Protein AF-A0A1Q3V6V4-F1 (afdb_monomer_lite)

Structure (mmCIF, N/CA/C/O backbone):
data_AF-A0A1Q3V6V4-F1
#
_entry.id   AF-A0A1Q3V6V4-F1
#
loop_
_atom_site.group_PDB
_atom_site.id
_atom_site.type_symbol
_atom_site.label_atom_id
_atom_site.label_alt_id
_atom_site.label_comp_id
_atom_site.label_asym_id
_atom_site.label_entity_id
_atom_site.label_seq_id
_atom_site.pdbx_PDB_ins_code
_atom_site.Cartn_x
_atom_site.Cartn_y
_atom_site.Cartn_z
_atom_site.occupancy
_atom_site.B_iso_or_equiv
_atom_site.auth_seq_id
_atom_site.auth_comp_id
_atom_site.auth_asym_id
_atom_site.auth_atom_id
_atom_site.pdbx_PDB_model_num
ATOM 1 N N . MET A 1 1 ? 11.459 7.585 -5.650 1.00 32.09 1 MET A N 1
ATOM 2 C CA . MET A 1 1 ? 11.448 6.164 -5.244 1.00 32.09 1 MET A CA 1
ATOM 3 C C . MET A 1 1 ? 10.693 5.380 -6.302 1.00 32.09 1 MET A C 1
ATOM 5 O O . MET A 1 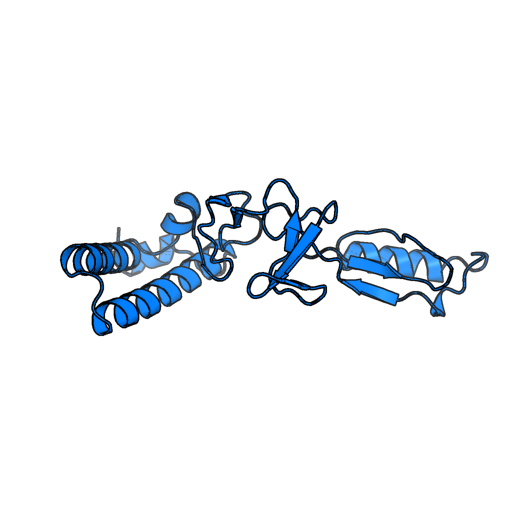1 ? 9.516 5.638 -6.517 1.00 32.09 1 MET A O 1
ATOM 9 N N . THR A 1 2 ? 11.400 4.536 -7.050 1.00 33.19 2 THR A N 1
ATOM 10 C CA . THR A 1 2 ? 10.860 3.720 -8.144 1.00 33.19 2 THR A CA 1
ATOM 11 C C . THR A 1 2 ? 9.908 2.678 -7.572 1.00 33.19 2 THR A C 1
ATOM 13 O O . THR A 1 2 ? 10.253 1.957 -6.640 1.00 33.19 2 THR A O 1
ATOM 16 N N . ASN A 1 3 ? 8.691 2.650 -8.109 1.00 47.69 3 ASN A N 1
ATOM 17 C CA . ASN A 1 3 ? 7.581 1.879 -7.574 1.00 47.69 3 ASN A CA 1
ATOM 18 C C . ASN A 1 3 ? 7.869 0.375 -7.758 1.00 47.69 3 ASN A C 1
ATOM 20 O O . ASN A 1 3 ? 7.669 -0.155 -8.851 1.00 47.69 3 ASN A O 1
ATOM 24 N N . ALA A 1 4 ? 8.399 -0.309 -6.738 1.00 47.75 4 ALA A N 1
ATOM 25 C CA . ALA A 1 4 ? 8.960 -1.666 -6.857 1.00 47.75 4 ALA A CA 1
ATOM 26 C C . ALA A 1 4 ? 7.906 -2.728 -7.224 1.00 47.75 4 ALA A C 1
ATOM 28 O O . ALA A 1 4 ? 8.237 -3.872 -7.528 1.00 47.75 4 ALA A O 1
ATOM 29 N N . ARG A 1 5 ? 6.624 -2.351 -7.186 1.00 62.12 5 ARG A N 1
ATOM 30 C CA . ARG A 1 5 ? 5.488 -3.199 -7.553 1.00 62.12 5 ARG A CA 1
ATOM 31 C C . ARG A 1 5 ? 4.909 -2.869 -8.926 1.00 62.12 5 ARG A C 1
ATOM 33 O O . ARG A 1 5 ? 4.081 -3.631 -9.402 1.00 62.12 5 ARG A O 1
ATOM 40 N N . SER A 1 6 ? 5.308 -1.773 -9.570 1.00 68.06 6 SER A N 1
ATOM 41 C CA . SER A 1 6 ? 4.810 -1.414 -10.904 1.00 68.06 6 SER A CA 1
ATOM 42 C C . SER A 1 6 ? 5.804 -1.862 -11.969 1.00 68.06 6 SER A C 1
ATOM 44 O O . SER A 1 6 ? 6.808 -1.189 -12.207 1.00 68.06 6 SER A O 1
ATOM 46 N N . LEU A 1 7 ? 5.515 -2.997 -12.603 1.00 78.94 7 LEU A N 1
ATOM 47 C CA . LEU A 1 7 ? 6.247 -3.454 -13.777 1.00 78.94 7 LEU A CA 1
ATOM 48 C C . LEU A 1 7 ? 5.643 -2.851 -15.044 1.00 78.94 7 LEU A C 1
ATOM 50 O O . LEU A 1 7 ? 4.445 -2.572 -15.127 1.00 78.94 7 LEU A O 1
ATOM 54 N N . TRP A 1 8 ? 6.506 -2.650 -16.027 1.00 86.00 8 TRP A N 1
ATOM 55 C CA . TRP A 1 8 ? 6.174 -2.111 -17.335 1.00 86.00 8 TRP A CA 1
ATOM 56 C C . TRP A 1 8 ? 6.714 -3.054 -18.393 1.00 86.00 8 TRP A C 1
ATOM 58 O O . TRP A 1 8 ? 7.711 -3.740 -18.161 1.00 86.00 8 TRP A O 1
ATOM 68 N N . ARG A 1 9 ? 6.057 -3.092 -19.544 1.00 88.00 9 ARG A N 1
ATOM 69 C CA . ARG A 1 9 ? 6.428 -3.934 -20.674 1.00 88.00 9 ARG A CA 1
ATOM 70 C C . ARG A 1 9 ? 6.606 -3.077 -21.914 1.00 88.00 9 ARG A C 1
ATOM 72 O O . ARG A 1 9 ? 5.827 -2.153 -22.137 1.00 88.00 9 ARG A O 1
ATOM 79 N N . VAL A 1 10 ? 7.605 -3.419 -22.722 1.00 88.75 10 VAL A N 1
ATOM 80 C CA . VAL A 1 10 ? 7.692 -2.925 -24.101 1.00 88.75 10 VAL A CA 1
ATOM 81 C C . VAL A 1 10 ? 6.662 -3.647 -24.955 1.00 88.75 10 VAL A C 1
ATOM 83 O O . VAL A 1 10 ? 6.655 -4.878 -25.006 1.00 88.75 10 VAL A O 1
ATOM 86 N N . VAL A 1 11 ? 5.845 -2.889 -25.670 1.00 89.31 11 VAL A N 1
ATOM 87 C CA . VAL A 1 11 ? 4.896 -3.418 -26.646 1.00 89.31 11 VAL A CA 1
ATOM 88 C C . VAL A 1 11 ? 5.314 -2.962 -28.037 1.00 89.31 11 VAL A C 1
ATOM 90 O O . VAL A 1 11 ? 5.824 -1.860 -28.224 1.00 89.31 11 VAL A O 1
ATOM 93 N N . HIS A 1 12 ? 5.171 -3.861 -29.002 1.00 89.69 12 HIS A N 1
ATOM 94 C CA . HIS A 1 12 ? 5.426 -3.617 -30.415 1.00 89.69 12 HIS A CA 1
ATOM 95 C C . HIS A 1 12 ? 4.478 -4.524 -31.207 1.00 89.69 12 HIS A C 1
ATOM 97 O O . HIS A 1 12 ? 4.305 -5.671 -30.787 1.00 89.69 12 HIS A O 1
ATOM 103 N N . PRO A 1 13 ? 3.905 -4.081 -32.340 1.00 88.31 13 PRO A N 1
ATOM 104 C CA . PRO A 1 13 ? 2.971 -4.895 -33.128 1.00 88.31 13 PRO A CA 1
ATOM 105 C C . PRO A 1 13 ? 3.505 -6.301 -33.452 1.00 88.31 13 PRO A C 1
ATOM 107 O O . PRO A 1 13 ? 2.792 -7.290 -33.326 1.00 88.31 13 PRO A O 1
ATOM 110 N N . ASP A 1 14 ? 4.800 -6.390 -33.763 1.00 87.00 14 ASP A N 1
ATOM 111 C CA . ASP A 1 14 ? 5.490 -7.650 -34.091 1.00 87.00 14 ASP A CA 1
ATOM 112 C C . ASP A 1 14 ? 6.146 -8.373 -32.893 1.00 87.00 14 ASP A C 1
ATOM 114 O O . ASP A 1 14 ? 7.007 -9.241 -33.079 1.00 87.00 14 ASP A O 1
ATOM 118 N N . ILE A 1 15 ? 5.827 -7.997 -31.648 1.00 80.25 15 ILE A N 1
ATOM 119 C CA . ILE A 1 15 ? 6.360 -8.647 -30.442 1.00 80.25 15 ILE A CA 1
ATOM 120 C C . ILE A 1 15 ? 5.210 -9.127 -29.561 1.00 80.25 15 ILE A C 1
ATOM 122 O O . ILE A 1 15 ? 4.513 -8.339 -28.933 1.00 80.25 15 ILE A O 1
ATOM 126 N N . VAL A 1 16 ? 5.090 -10.450 -29.435 1.00 72.56 16 VAL A N 1
ATOM 127 C CA . VAL A 1 16 ? 4.085 -11.089 -28.570 1.00 72.56 16 VAL A CA 1
ATOM 128 C C . VAL A 1 16 ? 4.420 -10.908 -27.080 1.00 72.56 16 VAL A C 1
ATOM 130 O O . VAL A 1 16 ? 3.531 -10.674 -26.266 1.00 72.56 16 VAL A O 1
ATOM 133 N N . TRP A 1 17 ? 5.706 -10.972 -26.711 1.00 71.19 17 TRP A N 1
ATOM 134 C CA . TRP A 1 17 ? 6.180 -10.792 -25.331 1.00 71.19 17 TRP A CA 1
ATOM 135 C C . TRP A 1 17 ? 7.451 -9.942 -25.301 1.00 71.19 17 TRP A C 1
ATOM 137 O O . TRP A 1 17 ? 8.552 -10.439 -25.542 1.00 71.19 17 TRP A O 1
ATOM 147 N N . GLY A 1 18 ? 7.302 -8.644 -25.038 1.00 79.50 18 GLY A N 1
ATOM 148 C CA . GLY A 1 18 ? 8.439 -7.740 -24.882 1.00 79.50 18 GLY A CA 1
ATOM 149 C C . GLY A 1 18 ? 9.085 -7.824 -23.496 1.00 79.50 18 GLY A C 1
ATOM 150 O O . GLY A 1 18 ? 8.503 -8.394 -22.568 1.00 79.50 18 GLY A O 1
ATOM 151 N N . PRO A 1 19 ? 10.292 -7.257 -23.332 1.00 84.88 19 PRO A N 1
ATOM 152 C CA . PRO A 1 19 ? 10.961 -7.187 -22.038 1.00 84.88 19 PRO A CA 1
ATOM 153 C C . PRO A 1 19 ? 10.096 -6.471 -20.996 1.00 84.88 19 PRO A C 1
ATOM 155 O O . PRO A 1 19 ? 9.423 -5.479 -21.293 1.00 84.88 19 PRO A O 1
ATOM 158 N N . VAL A 1 20 ? 10.146 -6.989 -19.768 1.00 83.88 20 VAL A N 1
ATOM 159 C CA . VAL A 1 20 ? 9.426 -6.472 -18.601 1.00 83.88 20 VAL A CA 1
ATOM 160 C C . VAL A 1 20 ? 10.435 -5.981 -17.567 1.00 83.88 20 VAL A C 1
ATOM 162 O O . VAL A 1 20 ? 11.420 -6.661 -17.281 1.00 83.88 20 VAL A O 1
ATOM 165 N N . GLY A 1 21 ? 10.195 -4.808 -16.987 1.00 82.50 21 GLY A N 1
ATOM 166 C CA . GLY A 1 21 ? 11.085 -4.232 -15.984 1.00 82.50 21 GLY A CA 1
ATOM 167 C C . GLY A 1 21 ? 10.510 -3.000 -15.296 1.00 82.50 21 GLY A C 1
ATOM 168 O O . GLY A 1 21 ? 9.315 -2.714 -15.380 1.00 82.50 21 GLY A O 1
ATOM 169 N N . THR A 1 22 ? 11.373 -2.253 -14.605 1.00 83.56 22 THR A N 1
ATOM 170 C CA . THR A 1 22 ? 11.029 -0.904 -14.138 1.00 83.56 22 THR A CA 1
ATOM 171 C C . THR A 1 22 ? 10.804 0.017 -15.339 1.00 83.56 22 THR A C 1
ATOM 173 O O . THR A 1 22 ? 11.298 -0.246 -16.437 1.00 83.56 22 THR A O 1
ATOM 176 N N . LEU A 1 23 ? 10.090 1.127 -15.137 1.00 84.88 23 LEU A N 1
ATOM 177 C CA . LEU A 1 23 ? 9.850 2.097 -16.211 1.00 84.88 23 LEU A CA 1
ATOM 178 C C . LEU A 1 23 ? 11.160 2.622 -16.819 1.00 84.88 23 LEU A C 1
ATOM 180 O O . LEU A 1 23 ? 11.256 2.785 -18.029 1.00 84.88 23 LEU A O 1
ATOM 184 N N . GLU A 1 24 ? 12.170 2.861 -15.982 1.00 85.44 24 GLU A N 1
ATOM 185 C CA . GLU A 1 24 ? 13.507 3.296 -16.403 1.00 85.44 24 GLU A CA 1
ATOM 186 C C . GLU A 1 24 ? 14.194 2.238 -17.265 1.00 85.44 24 GLU A C 1
ATOM 188 O O . GLU A 1 24 ? 14.675 2.559 -18.346 1.00 85.44 24 GLU A O 1
ATOM 193 N N . HIS A 1 25 ? 14.167 0.971 -16.841 1.00 85.75 25 HIS A N 1
ATOM 194 C CA . HIS A 1 25 ? 14.752 -0.130 -17.604 1.00 85.75 25 HIS A CA 1
ATOM 195 C C . HIS A 1 25 ? 14.068 -0.288 -18.971 1.00 85.75 25 HIS A C 1
ATOM 197 O O . HIS A 1 25 ? 14.734 -0.426 -19.992 1.00 85.75 25 HIS A O 1
ATOM 203 N N . VAL A 1 26 ? 12.739 -0.209 -19.011 1.00 89.44 26 VAL A N 1
ATOM 204 C CA . VAL A 1 26 ? 11.964 -0.321 -20.253 1.00 89.44 26 VAL A CA 1
ATOM 205 C C . VAL A 1 26 ? 12.227 0.857 -21.199 1.00 89.44 26 VAL A C 1
ATOM 207 O O . VAL A 1 26 ? 12.404 0.650 -22.398 1.00 89.44 26 VAL A O 1
ATOM 210 N N . ARG A 1 27 ? 12.317 2.085 -20.673 1.00 90.50 27 ARG A N 1
ATOM 211 C CA . ARG A 1 27 ? 12.680 3.277 -21.460 1.00 90.50 27 ARG A CA 1
ATOM 212 C C . ARG A 1 27 ? 14.090 3.185 -22.024 1.00 90.50 27 ARG A C 1
ATOM 214 O O . ARG A 1 27 ? 14.291 3.479 -23.198 1.00 90.50 27 ARG A O 1
ATOM 221 N N . GLU A 1 28 ? 15.040 2.755 -21.202 1.00 90.44 28 GLU A N 1
ATOM 222 C CA . GLU A 1 28 ? 16.426 2.580 -21.624 1.00 90.44 28 GLU A CA 1
ATOM 223 C C . GLU A 1 28 ? 16.544 1.506 -22.708 1.00 90.44 28 GLU A C 1
ATOM 225 O O . GLU A 1 28 ? 17.240 1.695 -23.703 1.00 90.44 28 GLU A O 1
ATOM 230 N N . TRP A 1 29 ? 15.789 0.414 -22.579 1.00 90.94 29 TRP A N 1
ATOM 231 C CA . TRP A 1 29 ? 15.729 -0.615 -23.610 1.00 90.94 29 TRP A CA 1
ATOM 232 C C . TRP A 1 29 ? 15.231 -0.058 -24.952 1.00 90.94 29 TRP A C 1
ATOM 234 O O . TRP A 1 29 ? 15.844 -0.329 -25.984 1.00 90.94 29 TRP A O 1
ATOM 244 N N . ILE A 1 30 ? 14.158 0.747 -24.955 1.00 89.50 30 ILE A N 1
ATOM 245 C CA . ILE A 1 30 ? 13.634 1.379 -26.182 1.00 89.50 30 ILE A CA 1
ATOM 246 C C . ILE A 1 30 ? 14.668 2.339 -26.781 1.00 89.50 30 ILE A C 1
ATOM 248 O O . ILE A 1 30 ? 14.916 2.274 -27.985 1.00 89.50 30 ILE A O 1
ATOM 252 N N . ARG A 1 31 ? 15.317 3.174 -25.956 1.00 91.25 31 ARG A N 1
ATOM 253 C CA . ARG A 1 31 ? 16.374 4.102 -26.398 1.00 91.25 31 ARG A CA 1
ATOM 254 C C . ARG A 1 31 ? 17.500 3.358 -27.120 1.00 91.25 31 ARG A C 1
ATOM 256 O O . ARG A 1 31 ? 17.842 3.701 -28.247 1.00 91.25 31 ARG A O 1
ATOM 263 N N . LEU A 1 32 ? 18.019 2.291 -26.508 1.00 89.56 32 LEU A N 1
ATOM 264 C CA . LEU A 1 32 ? 19.079 1.465 -27.094 1.00 89.56 32 LEU A CA 1
ATOM 265 C C . LEU A 1 32 ? 18.657 0.816 -28.421 1.00 89.56 32 LEU A C 1
ATOM 267 O O . LEU A 1 32 ? 19.498 0.603 -29.292 1.00 89.56 32 LEU A O 1
ATOM 271 N N . ARG A 1 33 ? 17.368 0.501 -28.602 1.00 86.69 33 ARG A N 1
ATOM 272 C CA . ARG A 1 33 ? 16.850 -0.025 -29.876 1.00 86.69 33 ARG A CA 1
ATOM 273 C C . ARG A 1 33 ? 16.672 1.041 -30.945 1.00 86.69 33 ARG A C 1
ATOM 275 O O . ARG A 1 33 ? 16.919 0.741 -32.105 1.00 86.69 33 ARG A O 1
ATOM 282 N N . GLN A 1 34 ? 16.302 2.261 -30.574 1.00 86.00 34 GLN A N 1
ATOM 283 C CA . GLN A 1 34 ? 16.220 3.387 -31.509 1.00 86.00 34 GLN A CA 1
ATOM 284 C C . GLN A 1 34 ? 17.592 3.770 -32.085 1.00 86.00 34 GLN A C 1
ATOM 286 O O . GLN A 1 34 ? 17.676 4.240 -33.216 1.00 86.00 34 GLN A O 1
ATOM 291 N N . GLU A 1 35 ? 18.675 3.527 -31.344 1.00 87.75 35 GLU A N 1
ATOM 292 C CA . GLU A 1 35 ? 20.051 3.788 -31.793 1.00 87.75 35 GLU A CA 1
ATOM 293 C C . GLU A 1 35 ? 20.594 2.718 -32.759 1.00 87.75 35 GLU A C 1
ATOM 295 O O . GLU A 1 35 ? 21.574 2.955 -33.469 1.00 87.75 35 GLU A O 1
ATOM 300 N N . GLN A 1 36 ? 19.947 1.551 -32.837 1.00 86.56 36 GLN A N 1
ATOM 301 C CA . GLN A 1 36 ? 20.322 0.469 -33.746 1.00 86.56 36 GLN A CA 1
ATOM 302 C C . GLN A 1 36 ? 19.664 0.659 -35.117 1.00 86.56 36 GLN A C 1
ATOM 304 O O . GLN A 1 36 ? 18.566 0.167 -35.365 1.00 86.56 36 GLN A O 1
ATOM 309 N N . LYS A 1 37 ? 20.369 1.339 -36.028 1.00 76.50 37 LYS A N 1
ATOM 310 C CA . LYS A 1 37 ? 19.883 1.635 -37.391 1.00 76.50 37 LYS A CA 1
ATOM 311 C C . LYS A 1 37 ? 19.522 0.396 -38.223 1.00 76.50 37 LYS A C 1
ATOM 313 O O . LYS A 1 37 ? 18.647 0.491 -39.074 1.00 76.50 37 LYS A O 1
ATOM 318 N N . ASP A 1 38 ? 20.145 -0.748 -37.941 1.00 82.81 38 ASP A N 1
ATOM 319 C CA . ASP A 1 38 ? 19.938 -2.004 -38.680 1.00 82.81 38 ASP A CA 1
ATOM 320 C C . ASP A 1 38 ? 18.967 -2.968 -37.976 1.00 82.81 38 ASP A C 1
ATOM 322 O O . ASP A 1 38 ? 18.900 -4.156 -38.300 1.00 82.81 38 ASP A O 1
ATOM 326 N N . HIS A 1 39 ? 18.233 -2.503 -36.960 1.00 78.44 39 HIS A N 1
ATOM 327 C CA . HIS A 1 39 ? 17.304 -3.368 -36.248 1.00 78.44 39 HIS A CA 1
ATOM 328 C C . HIS A 1 39 ? 16.091 -3.706 -37.139 1.00 78.44 39 HIS A C 1
ATOM 330 O O . HIS A 1 39 ? 15.459 -2.804 -37.684 1.00 78.44 39 HIS A O 1
ATOM 336 N N . PRO A 1 40 ? 15.682 -4.984 -37.247 1.00 81.25 40 PRO A N 1
ATOM 337 C CA . PRO A 1 40 ? 14.638 -5.424 -38.182 1.00 81.25 40 PRO A CA 1
ATOM 338 C C . PRO A 1 40 ? 13.218 -4.955 -37.828 1.00 81.25 40 PRO A C 1
ATOM 340 O O . PRO A 1 40 ? 12.269 -5.299 -38.524 1.00 81.25 40 PRO A O 1
ATOM 343 N N . ARG A 1 41 ? 13.049 -4.224 -36.723 1.00 83.06 41 ARG A N 1
ATOM 344 C CA . ARG A 1 41 ? 11.751 -3.735 -36.242 1.00 83.06 41 ARG A CA 1
ATOM 345 C C . ARG A 1 41 ? 11.777 -2.223 -36.158 1.00 83.06 41 ARG A C 1
ATOM 347 O O . ARG A 1 41 ? 12.755 -1.679 -35.641 1.00 83.06 41 ARG A O 1
ATOM 354 N N . ASP A 1 42 ? 10.694 -1.597 -36.600 1.00 84.69 42 ASP A N 1
ATOM 355 C CA . ASP A 1 42 ? 10.529 -0.149 -36.591 1.00 84.69 42 ASP A CA 1
ATOM 356 C C . ASP A 1 42 ? 10.494 0.387 -35.155 1.00 84.69 42 ASP A C 1
ATOM 358 O O . ASP A 1 42 ? 9.564 0.159 -34.380 1.00 84.69 42 ASP A O 1
ATOM 362 N N . ALA A 1 43 ? 11.534 1.134 -34.794 1.00 81.19 43 ALA A N 1
ATOM 363 C CA . ALA A 1 43 ? 11.687 1.647 -33.447 1.00 81.19 43 ALA A CA 1
ATOM 364 C C . ALA A 1 43 ? 10.677 2.753 -33.075 1.00 81.19 43 ALA A C 1
ATOM 366 O O . ALA A 1 43 ? 10.559 3.090 -31.893 1.00 81.19 43 ALA A O 1
ATOM 367 N N . SER A 1 44 ? 9.946 3.306 -34.050 1.00 84.00 44 SER A N 1
ATOM 368 C CA . SER A 1 44 ? 8.863 4.268 -33.813 1.00 84.00 44 SER A CA 1
ATOM 369 C C . SER A 1 44 ? 7.575 3.613 -33.300 1.00 84.00 44 SER A C 1
ATOM 371 O O . SER A 1 44 ? 6.746 4.290 -32.695 1.00 84.00 44 SER A O 1
ATOM 373 N N . LEU A 1 45 ? 7.431 2.295 -33.478 1.00 89.31 45 LEU A N 1
ATOM 374 C CA . LEU A 1 45 ? 6.244 1.535 -33.079 1.00 89.31 45 LEU A CA 1
ATOM 375 C C . LEU A 1 45 ? 6.330 0.967 -31.656 1.00 89.31 45 LEU A C 1
ATOM 377 O O . LEU A 1 45 ? 5.385 0.327 -31.193 1.00 89.31 45 LEU A O 1
ATOM 381 N N . TYR A 1 46 ? 7.445 1.178 -30.949 1.00 89.88 46 TYR A N 1
ATOM 382 C CA . TYR A 1 46 ? 7.554 0.775 -29.550 1.00 89.88 46 TYR A CA 1
ATOM 383 C C . TYR A 1 46 ? 6.685 1.659 -28.653 1.00 89.88 46 TYR A C 1
ATOM 385 O O . TYR A 1 46 ? 6.833 2.880 -28.619 1.00 89.88 46 TYR A O 1
ATOM 393 N N . SER A 1 47 ? 5.843 1.024 -27.845 1.00 89.88 47 SER A N 1
ATOM 394 C CA . SER A 1 47 ? 5.093 1.663 -26.767 1.00 89.88 47 SER A CA 1
ATOM 395 C C . SER A 1 47 ? 5.402 0.999 -25.423 1.00 89.88 47 SER A C 1
ATOM 397 O O . SER A 1 47 ? 6.069 -0.038 -25.342 1.00 89.88 47 SER A O 1
ATOM 399 N N . ILE A 1 48 ? 4.970 1.641 -24.338 1.00 90.62 48 ILE A N 1
ATOM 400 C CA . ILE A 1 48 ? 5.151 1.142 -22.976 1.00 90.62 48 ILE A CA 1
ATOM 401 C C . ILE A 1 48 ? 3.775 0.944 -22.361 1.00 90.62 48 ILE A C 1
ATOM 403 O O . ILE A 1 48 ? 3.003 1.896 -22.251 1.00 90.62 48 ILE A O 1
ATOM 407 N N . GLU A 1 49 ? 3.511 -0.267 -21.889 1.00 86.75 49 GLU A N 1
ATOM 408 C CA . GLU A 1 49 ? 2.279 -0.597 -21.180 1.00 86.75 49 GLU A CA 1
ATOM 409 C C . GLU A 1 49 ? 2.570 -1.028 -19.747 1.00 86.75 49 GLU A C 1
ATOM 411 O O . GLU A 1 49 ? 3.632 -1.574 -19.426 1.00 86.75 49 GLU A O 1
ATOM 416 N N . LYS A 1 50 ? 1.616 -0.758 -18.854 1.00 81.38 50 LYS A N 1
ATOM 417 C CA . LYS A 1 50 ? 1.711 -1.178 -17.459 1.00 81.38 50 LYS A CA 1
ATOM 418 C C . LYS A 1 50 ? 1.336 -2.651 -17.353 1.00 81.38 50 LYS A C 1
ATOM 420 O O . LYS A 1 50 ? 0.288 -3.058 -17.840 1.00 81.38 50 LYS A O 1
ATOM 425 N N . VAL A 1 51 ? 2.167 -3.436 -16.675 1.00 80.44 51 VAL A N 1
ATOM 426 C CA . VAL A 1 51 ? 1.901 -4.858 -16.455 1.00 80.44 51 VAL A CA 1
ATOM 427 C C . VAL A 1 51 ? 1.100 -5.028 -15.163 1.00 80.44 51 VAL A C 1
ATOM 429 O O . VAL A 1 51 ? 1.509 -4.497 -14.124 1.00 80.44 51 VAL A O 1
ATOM 432 N N . PRO A 1 52 ? -0.016 -5.774 -15.188 1.00 75.94 52 PRO A N 1
ATOM 433 C CA . PRO A 1 52 ? -0.676 -6.235 -13.977 1.00 75.94 52 PRO A CA 1
ATOM 434 C C . PRO A 1 52 ? 0.283 -7.059 -13.117 1.00 75.94 52 PRO A C 1
ATOM 436 O O . PRO A 1 52 ? 0.804 -8.084 -13.549 1.00 75.94 52 PRO A O 1
ATOM 439 N N . THR A 1 53 ? 0.513 -6.631 -11.880 1.00 79.50 53 THR A N 1
ATOM 440 C CA . THR A 1 53 ? 1.378 -7.343 -10.934 1.00 79.50 53 THR A CA 1
ATOM 441 C C . THR A 1 53 ? 0.629 -7.683 -9.660 1.00 79.50 53 THR A C 1
ATOM 443 O O . THR A 1 53 ? -0.245 -6.952 -9.193 1.00 79.50 53 THR A O 1
ATOM 446 N N . CYS A 1 54 ? 1.001 -8.795 -9.037 1.00 80.38 54 CYS A N 1
ATOM 447 C CA . CYS A 1 54 ? 0.500 -9.152 -7.725 1.00 80.38 54 CYS A CA 1
ATOM 448 C C . CYS A 1 54 ? 0.850 -8.055 -6.707 1.00 80.38 54 CYS A C 1
ATOM 450 O O . CYS A 1 54 ? 2.021 -7.833 -6.401 1.00 80.38 54 CYS A O 1
ATOM 452 N N . GLY A 1 55 ? -0.162 -7.447 -6.084 1.00 76.12 55 GLY A N 1
ATOM 453 C CA . GLY A 1 55 ? 0.035 -6.403 -5.069 1.00 76.12 55 GLY A CA 1
ATOM 454 C C . GLY A 1 55 ? 0.820 -6.847 -3.821 1.00 76.12 55 GLY A C 1
ATOM 455 O O . GLY A 1 55 ? 1.288 -5.999 -3.061 1.00 76.12 55 GLY A O 1
ATOM 456 N N . CYS A 1 56 ? 0.989 -8.159 -3.611 1.00 79.75 56 CYS A N 1
ATOM 457 C CA . CYS A 1 56 ? 1.729 -8.744 -2.490 1.00 79.75 56 CYS A CA 1
ATOM 458 C C . CYS A 1 56 ? 3.219 -8.940 -2.777 1.00 79.75 56 CYS A C 1
ATOM 460 O O . CYS A 1 56 ? 4.051 -8.495 -1.988 1.00 79.75 56 CYS A O 1
ATOM 462 N N . CYS A 1 57 ? 3.565 -9.603 -3.884 1.00 80.69 57 CYS A N 1
ATOM 463 C CA . CYS A 1 57 ? 4.952 -9.963 -4.197 1.00 80.69 57 CYS A CA 1
ATOM 464 C C . CYS A 1 57 ? 5.513 -9.317 -5.468 1.00 80.69 57 CYS A C 1
ATOM 466 O O . CYS A 1 57 ? 6.681 -9.532 -5.769 1.00 80.69 57 CYS A O 1
ATOM 468 N N . GLY A 1 58 ? 4.710 -8.558 -6.214 1.00 77.62 58 GLY A N 1
ATOM 469 C CA . GLY A 1 58 ? 5.140 -7.871 -7.433 1.00 77.62 58 GLY A CA 1
ATOM 470 C C . GLY A 1 58 ? 5.341 -8.773 -8.654 1.00 77.62 58 GLY A C 1
ATOM 471 O O . GLY A 1 58 ? 5.782 -8.278 -9.682 1.00 77.62 58 GLY A O 1
ATOM 472 N N . THR A 1 59 ? 5.027 -10.073 -8.575 1.00 80.00 59 THR A N 1
ATOM 473 C CA . THR A 1 59 ? 5.107 -10.963 -9.747 1.00 80.00 59 THR A CA 1
ATOM 474 C C . THR A 1 59 ? 4.049 -10.599 -10.784 1.00 80.00 59 THR A C 1
ATOM 476 O O . THR A 1 59 ? 2.939 -10.232 -10.411 1.00 80.00 59 THR A O 1
ATOM 479 N N . ASP A 1 60 ? 4.387 -10.731 -12.059 1.00 75.44 60 ASP A N 1
ATOM 480 C CA . ASP A 1 60 ? 3.503 -10.595 -13.221 1.00 75.44 60 ASP A CA 1
ATOM 481 C C . ASP A 1 60 ? 2.996 -11.948 -13.757 1.00 75.44 60 ASP A C 1
ATOM 483 O O . ASP A 1 60 ? 2.262 -11.990 -14.741 1.00 75.44 60 ASP A O 1
ATOM 487 N N . ARG A 1 61 ? 3.374 -13.059 -13.111 1.00 73.06 61 ARG A N 1
ATOM 488 C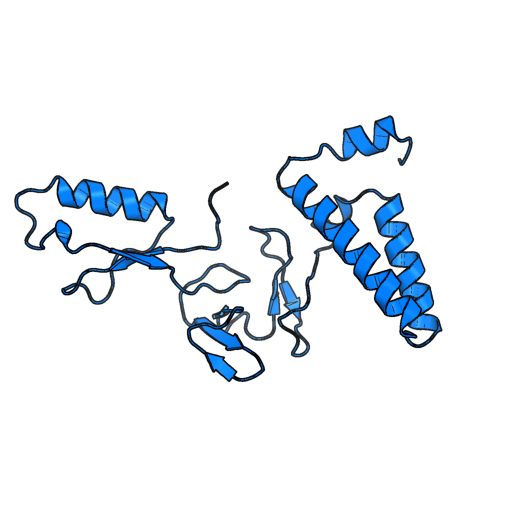 CA . ARG A 1 61 ? 2.959 -14.417 -13.486 1.00 73.06 61 ARG A CA 1
ATOM 489 C C . ARG A 1 61 ? 1.725 -14.868 -12.721 1.00 73.06 61 ARG A C 1
ATOM 491 O O . ARG A 1 61 ? 1.614 -14.611 -11.518 1.00 73.06 61 ARG A O 1
ATOM 498 N N . ASP A 1 62 ? 0.839 -15.559 -13.436 1.00 71.38 62 ASP A N 1
ATOM 499 C CA . ASP A 1 62 ? -0.380 -16.180 -12.903 1.00 71.38 62 ASP A CA 1
ATOM 500 C C . ASP A 1 62 ? -1.233 -15.182 -12.110 1.00 71.38 62 ASP A C 1
ATOM 502 O O . ASP A 1 62 ? -1.794 -15.484 -11.055 1.00 71.38 62 ASP A O 1
ATOM 506 N N . VAL A 1 63 ? -1.246 -13.934 -12.588 1.00 70.62 63 VAL A N 1
ATOM 507 C CA . VAL A 1 63 ? -1.920 -12.814 -11.945 1.00 70.62 63 VAL A CA 1
ATOM 508 C C . VAL A 1 63 ? -3.340 -12.704 -12.481 1.00 70.62 63 VAL A C 1
ATOM 510 O O . VAL A 1 63 ? -3.543 -12.420 -13.658 1.00 70.62 63 VAL A O 1
ATOM 513 N N . ALA A 1 64 ? -4.322 -12.845 -11.596 1.00 65.12 64 ALA A N 1
ATOM 514 C CA . ALA A 1 64 ? -5.715 -12.526 -11.878 1.00 65.12 64 ALA A CA 1
ATOM 515 C C . ALA A 1 64 ? -6.072 -11.171 -11.250 1.00 65.12 64 ALA A C 1
ATOM 517 O O . ALA A 1 64 ? -5.644 -10.849 -10.136 1.00 65.12 64 ALA A O 1
ATOM 518 N N . GLY A 1 65 ? -6.825 -10.346 -11.977 1.00 62.22 65 GLY A N 1
ATOM 519 C CA . GLY A 1 65 ? -7.437 -9.140 -11.424 1.00 62.22 65 GLY A CA 1
ATOM 520 C C . GLY A 1 65 ? -8.719 -9.495 -10.691 1.00 62.22 65 GLY A C 1
ATOM 521 O O . GLY A 1 65 ? -9.512 -10.219 -11.259 1.00 62.22 65 GLY A O 1
ATOM 522 N N . TYR A 1 66 ? -8.926 -9.024 -9.461 1.00 51.44 66 TYR A N 1
ATOM 523 C CA . TYR A 1 66 ? -10.173 -9.217 -8.715 1.00 51.44 66 TYR A CA 1
ATOM 524 C C . TYR A 1 66 ? -10.819 -7.870 -8.374 1.00 51.44 66 TYR A C 1
ATOM 526 O O . TYR A 1 66 ? -10.215 -7.031 -7.701 1.00 51.44 66 TYR A O 1
ATOM 534 N N . TYR A 1 67 ? -12.063 -7.670 -8.809 1.00 51.72 67 TYR A N 1
ATOM 535 C CA . TYR A 1 67 ? -12.871 -6.492 -8.501 1.00 51.72 67 TYR A CA 1
ATOM 536 C C . TYR A 1 67 ? -14.308 -6.912 -8.183 1.00 51.72 67 TYR A C 1
ATOM 538 O O . TYR A 1 67 ? -14.946 -7.593 -8.975 1.00 51.72 67 TYR A O 1
ATOM 546 N N . GLN A 1 68 ? -14.811 -6.562 -6.992 1.00 54.47 68 GLN A N 1
ATOM 547 C CA . GLN A 1 68 ? -16.191 -6.860 -6.560 1.00 54.47 68 GLN A CA 1
ATOM 548 C C . GLN A 1 68 ? -16.636 -8.329 -6.775 1.00 54.47 68 GLN A C 1
ATOM 550 O O . GLN A 1 68 ? -17.774 -8.599 -7.151 1.00 54.47 68 GLN A O 1
ATOM 555 N N . GLY A 1 69 ? -15.736 -9.295 -6.550 1.00 51.97 69 GLY A N 1
ATOM 556 C CA . GLY A 1 69 ? -16.022 -10.725 -6.738 1.00 51.97 69 GLY A CA 1
ATOM 557 C C . GLY A 1 69 ? -15.964 -11.218 -8.192 1.00 51.97 69 GLY A C 1
ATOM 558 O O . GLY A 1 69 ? -16.338 -12.357 -8.455 1.00 51.97 69 GLY A O 1
ATOM 559 N N . ARG A 1 70 ? -15.494 -10.390 -9.131 1.00 49.44 70 ARG A N 1
ATOM 560 C CA . ARG A 1 70 ? -15.291 -10.731 -10.547 1.00 49.44 70 ARG A CA 1
ATOM 561 C C . ARG A 1 70 ? -13.822 -10.636 -10.932 1.00 49.44 70 ARG A C 1
ATOM 563 O O . ARG A 1 70 ? -13.066 -9.895 -10.302 1.00 49.44 70 ARG A O 1
ATOM 570 N N . ILE A 1 71 ? -13.442 -11.385 -11.969 1.00 57.03 71 ILE A N 1
ATOM 571 C CA . ILE A 1 71 ? -12.104 -11.314 -12.552 1.00 57.03 71 ILE A CA 1
ATOM 572 C C . ILE A 1 71 ? -12.120 -10.304 -13.701 1.00 57.03 71 ILE A C 1
ATOM 574 O O . ILE A 1 71 ? -12.753 -10.569 -14.719 1.00 57.03 71 ILE A O 1
ATOM 578 N N . GLU A 1 72 ? -11.455 -9.157 -13.537 1.00 52.53 72 GLU A N 1
ATOM 579 C CA . GLU A 1 72 ? -11.478 -8.056 -14.516 1.00 52.53 72 GLU A CA 1
ATOM 580 C C . GLU A 1 72 ? -10.058 -7.549 -14.844 1.00 52.53 72 GLU A C 1
ATOM 582 O O . GLU A 1 72 ? -9.221 -7.448 -13.938 1.00 52.53 72 GLU A O 1
ATOM 587 N N . PRO A 1 73 ? -9.754 -7.219 -16.117 1.00 49.12 73 PRO A N 1
ATOM 588 C CA . PRO A 1 73 ? -8.468 -6.642 -16.516 1.00 49.12 73 PRO A CA 1
ATOM 589 C C . PRO A 1 73 ? -8.179 -5.287 -15.859 1.00 49.12 73 PRO A C 1
ATOM 591 O O . PRO A 1 73 ? -7.028 -5.019 -15.524 1.00 49.12 73 PRO A O 1
ATOM 594 N N . GLU A 1 74 ? -9.203 -4.457 -15.620 1.00 51.09 74 GLU A N 1
ATOM 595 C CA . GLU A 1 74 ? -9.070 -3.165 -14.928 1.00 51.09 74 GLU A CA 1
ATOM 596 C C . GLU A 1 74 ? -9.123 -3.277 -13.396 1.00 51.09 74 GLU A C 1
ATOM 598 O O . GLU A 1 74 ? -9.202 -2.263 -12.692 1.00 51.09 74 GLU A O 1
ATOM 603 N N . ALA A 1 75 ? -9.103 -4.495 -12.849 1.00 59.38 75 ALA A N 1
ATOM 604 C CA . ALA A 1 75 ? -9.247 -4.688 -11.419 1.00 59.38 75 ALA A CA 1
ATOM 605 C C . ALA A 1 75 ? -8.165 -3.938 -10.633 1.00 59.38 75 ALA A C 1
ATOM 607 O O . ALA A 1 75 ? -6.964 -4.129 -10.816 1.00 59.38 75 ALA A O 1
ATOM 608 N N . LEU A 1 76 ? -8.599 -3.154 -9.643 1.00 58.97 76 LEU A N 1
ATOM 609 C CA . LEU A 1 76 ? -7.698 -2.436 -8.733 1.00 58.97 76 LEU A CA 1
ATOM 610 C C . LEU A 1 76 ? -6.730 -3.370 -7.986 1.00 58.97 76 LEU A C 1
ATOM 612 O O . LEU A 1 76 ? -5.701 -2.927 -7.465 1.00 58.97 76 LEU A O 1
ATOM 616 N N . HIS A 1 77 ? -7.074 -4.656 -7.873 1.00 67.88 77 HIS A N 1
ATOM 617 C CA . HIS A 1 77 ? -6.366 -5.620 -7.048 1.00 67.88 77 HIS A CA 1
ATOM 618 C C . HIS A 1 77 ? -6.001 -6.869 -7.837 1.00 67.88 77 HIS A C 1
ATOM 620 O O . HIS A 1 77 ? -6.754 -7.831 -7.938 1.00 67.88 77 HIS A O 1
ATOM 626 N N . HIS A 1 78 ? -4.774 -6.873 -8.329 1.00 73.44 78 HIS A N 1
ATOM 627 C CA . HIS A 1 78 ? -4.165 -8.032 -8.953 1.00 73.44 78 HIS A CA 1
ATOM 628 C C . HIS A 1 78 ? -3.474 -8.918 -7.902 1.00 73.44 78 HIS A C 1
ATOM 630 O O . HIS A 1 78 ? -2.778 -8.416 -7.002 1.00 73.44 78 HIS A O 1
ATOM 636 N N . ARG A 1 79 ? -3.671 -10.241 -7.977 1.00 79.06 79 ARG A N 1
ATOM 637 C CA . 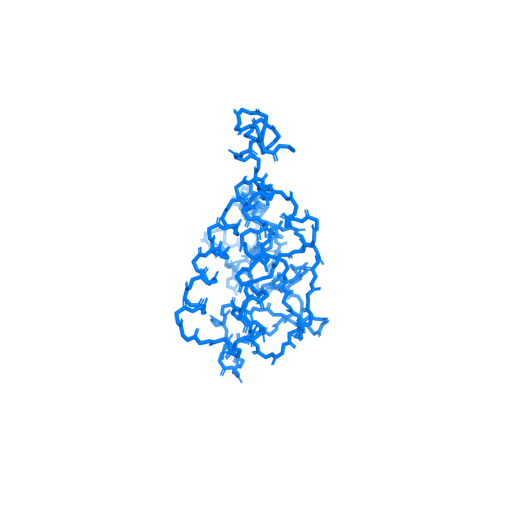ARG A 1 79 ? -3.038 -11.245 -7.100 1.00 79.06 79 ARG A CA 1
ATOM 638 C C . ARG A 1 79 ? -2.569 -12.447 -7.916 1.00 79.06 79 ARG A C 1
ATOM 640 O O . ARG A 1 79 ? -3.252 -12.849 -8.846 1.00 79.06 79 ARG A O 1
ATOM 647 N N . CYS A 1 80 ? -1.416 -13.013 -7.553 1.00 81.50 80 CYS A N 1
ATOM 648 C CA . CYS A 1 80 ? -1.007 -14.316 -8.071 1.00 81.50 80 CYS A CA 1
ATOM 649 C C . CYS A 1 80 ? -1.651 -15.443 -7.260 1.00 81.50 80 CYS A C 1
ATOM 651 O O . CYS A 1 80 ? -2.089 -15.200 -6.134 1.00 81.50 80 CYS A O 1
ATOM 653 N N . GLU A 1 81 ? -1.630 -16.671 -7.775 1.00 82.00 81 GLU A N 1
ATOM 654 C CA . GLU A 1 81 ? -2.203 -17.857 -7.111 1.00 82.00 81 GLU A CA 1
ATOM 655 C C . GLU A 1 81 ? -1.760 -18.013 -5.646 1.00 82.00 81 GLU A C 1
ATOM 657 O O . GLU A 1 81 ? -2.564 -18.299 -4.765 1.00 82.00 81 GLU A O 1
ATOM 662 N N . ARG A 1 82 ? -0.489 -17.715 -5.342 1.00 83.19 82 ARG A N 1
ATOM 663 C CA . ARG A 1 82 ? 0.058 -17.788 -3.971 1.00 83.19 82 ARG A CA 1
ATOM 664 C C . ARG A 1 82 ? -0.521 -16.752 -3.003 1.00 83.19 82 ARG A C 1
ATOM 666 O O . ARG A 1 82 ? -0.349 -16.875 -1.792 1.00 83.19 82 ARG A O 1
ATOM 673 N N . HIS A 1 83 ? -1.119 -15.688 -3.523 1.00 84.56 83 HIS A N 1
ATOM 674 C CA . HIS A 1 83 ? -1.572 -14.533 -2.755 1.00 84.56 83 HIS A CA 1
ATOM 675 C C . HIS A 1 83 ? -3.022 -14.155 -3.042 1.00 84.56 83 HIS A C 1
ATOM 677 O O . HIS A 1 83 ? -3.404 -13.041 -2.683 1.00 84.56 83 HIS A O 1
ATOM 683 N N . VAL A 1 84 ? -3.806 -15.036 -3.672 1.00 80.50 84 VAL A N 1
ATOM 684 C CA . VAL A 1 84 ? -5.218 -14.771 -3.961 1.00 80.50 84 VAL A CA 1
ATOM 685 C C . VAL A 1 84 ? -5.942 -14.381 -2.672 1.00 80.50 84 VAL A C 1
ATOM 687 O O . VAL A 1 84 ? -6.369 -13.245 -2.558 1.00 80.50 84 VAL A O 1
ATOM 690 N N . ASP A 1 85 ? -5.831 -15.159 -1.597 1.00 83.19 85 ASP A N 1
ATOM 691 C CA . ASP A 1 85 ? -6.488 -14.839 -0.318 1.00 83.19 85 ASP A CA 1
ATOM 692 C C . ASP A 1 85 ? -5.617 -14.014 0.632 1.00 83.19 85 ASP A C 1
ATOM 694 O O . ASP A 1 85 ? -5.613 -14.217 1.852 1.00 83.19 85 ASP A O 1
ATOM 698 N N . ARG A 1 86 ? -4.800 -13.107 0.085 1.00 86.25 86 ARG A N 1
ATOM 699 C CA . ARG A 1 86 ? -3.852 -12.322 0.879 1.00 86.25 86 ARG A CA 1
ATOM 700 C C . ARG A 1 86 ? -3.935 -10.832 0.589 1.00 86.25 86 ARG A C 1
ATOM 702 O O . ARG A 1 86 ? -3.884 -10.392 -0.560 1.00 86.25 86 ARG A O 1
ATOM 709 N N . ASN A 1 87 ? -3.933 -10.041 1.658 1.00 86.00 87 ASN A N 1
ATOM 710 C CA . ASN A 1 87 ? -3.800 -8.591 1.582 1.00 86.00 87 ASN A CA 1
ATOM 711 C C . ASN A 1 87 ? -2.373 -8.151 1.936 1.00 86.00 87 ASN A C 1
ATOM 713 O O . ASN A 1 87 ? -1.814 -8.625 2.931 1.00 86.00 87 ASN A O 1
ATOM 717 N N . PRO A 1 88 ? -1.742 -7.275 1.136 1.00 86.94 88 PRO A N 1
ATOM 718 C CA . PRO A 1 88 ? -0.399 -6.795 1.419 1.00 86.94 88 PRO A CA 1
ATOM 719 C C . PRO A 1 88 ? -0.392 -5.798 2.577 1.00 86.94 88 PRO A C 1
ATOM 721 O O . PRO A 1 88 ? -1.371 -5.107 2.853 1.00 86.94 88 PRO A O 1
ATOM 724 N N . CYS A 1 89 ? 0.764 -5.658 3.220 1.00 89.75 89 CYS A N 1
ATOM 725 C CA . CYS A 1 89 ? 1.042 -4.482 4.029 1.00 89.75 89 CYS A CA 1
ATOM 726 C C . CYS A 1 89 ? 0.995 -3.218 3.148 1.00 89.75 89 CYS A C 1
ATOM 728 O O . CYS A 1 89 ? 1.565 -3.190 2.054 1.00 89.75 89 CYS A O 1
ATOM 730 N N . LEU A 1 90 ? 0.366 -2.166 3.674 1.00 88.88 90 LEU A N 1
ATOM 731 C CA . LEU A 1 90 ? 0.160 -0.858 3.049 1.00 88.88 90 LEU A CA 1
ATOM 732 C C . LEU A 1 90 ? 1.473 -0.184 2.633 1.00 88.88 90 LEU A C 1
ATOM 734 O O . LEU A 1 90 ? 1.499 0.603 1.694 1.00 88.88 90 LEU A O 1
ATOM 738 N N . ILE A 1 91 ? 2.560 -0.488 3.341 1.00 87.56 91 ILE A N 1
ATOM 739 C CA . ILE A 1 91 ? 3.887 0.038 3.024 1.00 87.56 91 ILE A CA 1
ATOM 740 C C . ILE A 1 91 ? 4.452 -0.662 1.799 1.00 87.56 91 ILE A C 1
ATOM 742 O O . ILE A 1 91 ? 4.559 -1.893 1.749 1.00 87.56 91 ILE A O 1
ATOM 746 N N . GLU A 1 92 ? 4.811 0.155 0.817 1.00 79.31 92 GLU A N 1
ATOM 747 C CA . GLU A 1 92 ? 5.400 -0.291 -0.431 1.00 79.31 92 GLU A CA 1
ATOM 748 C C . GLU A 1 92 ? 6.711 -1.051 -0.182 1.00 79.31 92 GLU A C 1
ATOM 750 O O . GLU A 1 92 ? 7.433 -0.789 0.777 1.00 79.31 92 GLU A O 1
ATOM 755 N N . GLY A 1 93 ? 6.979 -2.078 -0.991 1.00 76.19 93 GLY A N 1
ATOM 756 C CA . GLY A 1 93 ? 8.145 -2.951 -0.812 1.00 76.19 93 GLY A CA 1
ATOM 757 C C . GLY A 1 93 ? 8.067 -3.892 0.399 1.00 76.19 93 GLY A C 1
ATOM 758 O O . GLY A 1 93 ? 8.871 -4.815 0.516 1.00 76.19 93 GLY A O 1
ATOM 759 N N . CYS A 1 94 ? 7.080 -3.751 1.291 1.00 85.12 94 CYS A N 1
ATOM 760 C CA . CYS A 1 94 ? 6.904 -4.695 2.390 1.00 85.12 94 CYS A CA 1
ATOM 761 C C . CYS A 1 94 ? 6.365 -6.040 1.883 1.00 85.12 94 CYS A C 1
ATOM 763 O O . CYS A 1 94 ? 5.255 -6.102 1.363 1.00 85.12 94 CYS A O 1
ATOM 765 N N . GLY A 1 95 ? 7.097 -7.132 2.111 1.00 83.94 95 GLY A N 1
ATOM 766 C CA . GLY A 1 95 ? 6.649 -8.489 1.759 1.00 83.94 95 GLY A CA 1
ATOM 767 C C . GLY A 1 95 ? 5.672 -9.137 2.752 1.00 83.94 95 GLY A C 1
ATOM 768 O O . GLY A 1 95 ? 5.328 -10.305 2.600 1.00 83.94 95 GLY A O 1
ATOM 769 N N . ARG A 1 96 ? 5.244 -8.433 3.813 1.00 89.25 96 ARG A N 1
ATOM 770 C CA . ARG A 1 96 ? 4.284 -8.988 4.783 1.00 89.25 96 ARG A CA 1
ATOM 771 C C . ARG A 1 96 ? 2.879 -8.978 4.193 1.00 89.25 96 ARG A C 1
ATOM 773 O O . ARG A 1 96 ? 2.422 -7.943 3.716 1.00 89.25 96 ARG A O 1
ATOM 780 N N . THR A 1 97 ? 2.192 -10.108 4.315 1.00 91.25 97 THR A N 1
ATOM 781 C CA . THR A 1 97 ? 0.811 -10.288 3.866 1.00 91.25 97 THR A CA 1
ATOM 782 C C . THR A 1 97 ? -0.065 -10.826 4.994 1.00 91.25 97 THR A C 1
ATOM 784 O O . THR A 1 97 ? 0.431 -11.487 5.911 1.00 91.25 97 THR A O 1
ATOM 787 N N . PHE A 1 98 ? -1.365 -10.570 4.910 1.00 89.75 98 PHE A N 1
ATOM 788 C CA . PHE A 1 98 ? -2.387 -10.960 5.881 1.00 89.75 98 PHE A CA 1
ATOM 789 C C . PHE A 1 98 ? -3.423 -11.841 5.202 1.00 89.75 98 PHE A C 1
ATOM 791 O O . PHE A 1 98 ? -3.621 -11.703 3.999 1.00 89.75 98 PHE A O 1
ATOM 798 N N . ALA A 1 99 ? -4.051 -12.744 5.956 1.00 89.31 99 ALA A N 1
ATOM 799 C CA . ALA A 1 99 ? -5.199 -13.486 5.449 1.00 89.31 99 ALA A CA 1
ATOM 800 C C . ALA A 1 99 ? -6.308 -12.498 5.066 1.00 89.31 99 ALA A C 1
ATOM 802 O O . ALA A 1 99 ? -6.570 -11.553 5.811 1.00 89.31 99 ALA A O 1
ATOM 803 N N . ASN A 1 100 ? -6.886 -12.699 3.890 1.00 82.19 100 ASN A N 1
ATOM 804 C CA . ASN A 1 100 ? -8.041 -11.964 3.411 1.00 82.19 100 ASN A CA 1
ATOM 805 C C . ASN A 1 100 ? -9.311 -12.749 3.762 1.00 82.19 100 ASN A C 1
ATOM 807 O O . ASN A 1 100 ? -9.340 -13.966 3.613 1.00 82.19 100 ASN A O 1
ATOM 811 N N . ASP A 1 101 ? -10.345 -12.055 4.216 1.00 77.06 101 ASP A N 1
ATOM 812 C CA . ASP A 1 101 ? -11.684 -12.589 4.486 1.00 77.06 101 ASP A CA 1
ATOM 813 C C . ASP A 1 101 ? -12.678 -12.286 3.347 1.00 77.06 101 ASP A C 1
ATOM 815 O O . ASP A 1 101 ? -13.880 -12.494 3.489 1.00 77.06 101 ASP A O 1
ATOM 819 N N . GLY A 1 102 ? -12.169 -11.817 2.203 1.00 66.75 102 GLY A N 1
ATOM 820 C CA . GLY A 1 102 ? -12.941 -11.458 1.013 1.00 66.75 102 GLY A CA 1
ATOM 821 C C . GLY A 1 102 ? -12.934 -9.956 0.723 1.00 66.75 102 GLY A C 1
ATOM 822 O O . GLY A 1 102 ? -13.293 -9.553 -0.384 1.00 66.75 102 GLY A O 1
ATOM 823 N N . ASP A 1 103 ? -12.463 -9.128 1.660 1.00 70.81 103 ASP A N 1
ATOM 824 C CA . ASP A 1 103 ? -12.298 -7.690 1.465 1.00 70.81 103 ASP A CA 1
ATOM 825 C C . ASP A 1 103 ? -10.868 -7.315 1.030 1.00 70.81 103 ASP A C 1
ATOM 827 O O . ASP A 1 103 ? -9.939 -7.141 1.825 1.00 70.81 103 ASP A O 1
ATOM 831 N N . TYR A 1 104 ? -10.700 -7.122 -0.278 1.00 63.88 104 TYR A N 1
ATOM 832 C CA . TYR A 1 104 ? -9.445 -6.655 -0.879 1.00 63.88 104 TYR A CA 1
ATOM 833 C C . TYR A 1 104 ? -9.204 -5.145 -0.736 1.00 63.88 104 TYR A C 1
ATOM 835 O O . TYR A 1 104 ? -8.103 -4.678 -1.040 1.00 63.88 104 TYR A O 1
ATOM 843 N N . SER A 1 105 ? -10.208 -4.385 -0.284 1.00 65.50 105 SER A N 1
ATOM 844 C CA . SER A 1 105 ? -10.104 -2.937 -0.071 1.00 65.50 105 SER A CA 1
ATOM 845 C C . SER A 1 105 ? -9.498 -2.583 1.292 1.00 65.50 105 SER A C 1
ATOM 847 O O . SER A 1 105 ? -9.038 -1.455 1.502 1.00 65.50 105 SER A O 1
ATOM 849 N N . GLY A 1 106 ? -9.439 -3.558 2.204 1.00 71.75 106 GLY A N 1
ATOM 850 C CA . GLY A 1 106 ? -8.858 -3.406 3.528 1.00 71.75 106 GLY A CA 1
ATOM 851 C C . GLY A 1 106 ? -7.388 -2.979 3.478 1.00 71.75 106 GLY A C 1
ATOM 852 O O . GLY A 1 106 ? -6.538 -3.619 2.855 1.00 71.75 106 GLY A O 1
ATOM 853 N N . GLN A 1 107 ? -7.060 -1.897 4.184 1.00 82.81 107 GLN A N 1
ATOM 854 C CA . GLN A 1 107 ? -5.676 -1.468 4.380 1.00 82.81 107 GLN A CA 1
ATOM 855 C C . GLN A 1 107 ? -5.098 -2.135 5.628 1.00 82.81 107 GLN A C 1
ATOM 857 O O . GLN A 1 107 ? -5.624 -1.959 6.725 1.00 82.81 107 GLN A O 1
ATOM 862 N N . PHE A 1 108 ? -3.975 -2.841 5.487 1.00 88.94 108 PHE A N 1
ATOM 863 C CA . PHE A 1 108 ? -3.314 -3.534 6.597 1.00 88.94 108 PHE A CA 1
ATOM 864 C C . PHE A 1 108 ? -1.907 -2.993 6.826 1.00 88.94 108 PHE A C 1
ATOM 866 O O . PHE A 1 108 ? -1.167 -2.740 5.882 1.00 88.94 108 PHE A O 1
ATOM 873 N N . ILE A 1 109 ? -1.489 -2.853 8.083 1.00 92.75 109 ILE A N 1
ATOM 874 C CA . ILE A 1 109 ? -0.136 -2.402 8.434 1.00 92.75 109 ILE A CA 1
ATOM 875 C C . ILE A 1 109 ? 0.507 -3.463 9.322 1.00 92.75 109 ILE A C 1
ATOM 877 O O . ILE A 1 109 ? -0.031 -3.824 10.368 1.00 92.75 109 ILE A O 1
ATOM 881 N N . CYS A 1 110 ? 1.672 -3.977 8.922 1.00 93.88 110 CYS A N 1
ATOM 882 C CA . CYS A 1 110 ? 2.379 -4.973 9.724 1.00 93.88 110 CYS A CA 1
ATOM 883 C C . CYS A 1 110 ? 2.944 -4.377 11.010 1.00 93.88 110 CYS A C 1
ATOM 885 O O . CYS A 1 110 ? 3.251 -3.193 11.070 1.00 93.88 110 CYS A O 1
ATOM 887 N N . GLY A 1 111 ? 3.144 -5.208 12.037 1.00 92.56 111 GLY A N 1
ATOM 888 C CA . GLY A 1 111 ? 3.615 -4.738 13.343 1.00 92.56 111 GLY A CA 1
ATOM 889 C C . GLY A 1 111 ? 4.936 -3.959 13.292 1.00 92.56 111 GLY A C 1
ATOM 890 O O . GLY A 1 111 ? 5.120 -3.036 14.078 1.00 92.56 111 GLY A O 1
ATOM 891 N N . LYS A 1 112 ? 5.833 -4.279 12.344 1.00 93.81 112 LYS A N 1
ATOM 892 C CA . LYS A 1 112 ? 7.068 -3.510 12.111 1.00 93.81 112 LYS A CA 1
ATOM 893 C C . LYS A 1 112 ? 6.747 -2.078 11.674 1.00 93.81 112 LYS A C 1
ATOM 895 O O . LYS A 1 112 ? 7.210 -1.145 12.313 1.00 93.81 112 LYS A O 1
ATOM 900 N N . HIS A 1 113 ? 5.930 -1.914 10.635 1.00 94.81 113 HIS A N 1
ATOM 901 C CA . HIS A 1 113 ? 5.564 -0.597 10.114 1.00 94.81 113 HIS A CA 1
ATOM 902 C C . HIS A 1 113 ? 4.620 0.158 11.041 1.00 94.81 113 HIS A C 1
ATOM 904 O O . HIS A 1 113 ? 4.764 1.359 11.208 1.00 94.81 113 HIS A O 1
ATOM 910 N N . TRP A 1 114 ? 3.718 -0.538 11.731 1.00 94.00 114 TRP A N 1
ATOM 911 C CA . TRP A 1 114 ? 2.825 0.084 12.698 1.00 94.00 114 TRP A CA 1
ATOM 912 C C . TRP A 1 114 ? 3.608 0.864 13.749 1.00 94.00 114 TRP A C 1
ATOM 914 O O . TRP A 1 114 ? 3.208 1.965 14.092 1.00 94.00 114 TRP A O 1
ATOM 924 N N . ARG A 1 115 ? 4.752 0.340 14.211 1.00 92.00 115 ARG A N 1
ATOM 925 C CA . ARG A 1 115 ? 5.617 0.999 15.203 1.00 92.00 115 ARG A CA 1
ATOM 926 C C . ARG A 1 115 ? 6.290 2.284 14.716 1.00 92.00 115 ARG A C 1
ATOM 928 O O . ARG A 1 115 ? 6.787 3.007 15.568 1.00 92.00 115 ARG A O 1
ATOM 935 N N . LEU A 1 116 ? 6.281 2.577 13.413 1.00 90.62 116 LEU A N 1
ATOM 936 C CA . LEU A 1 116 ? 6.759 3.863 12.899 1.00 90.62 116 LEU A CA 1
ATOM 937 C C . LEU A 1 116 ? 5.827 5.015 13.297 1.00 90.62 116 LEU A C 1
ATOM 939 O O . LEU A 1 116 ? 6.277 6.144 13.433 1.00 90.62 116 LEU A O 1
ATOM 943 N N . ALA A 1 117 ? 4.536 4.754 13.526 1.00 89.56 117 ALA A N 1
ATOM 944 C CA . ALA A 1 117 ? 3.638 5.793 14.017 1.00 89.56 117 ALA A CA 1
ATOM 945 C C . ALA A 1 117 ? 3.961 6.200 15.469 1.00 89.56 117 ALA A C 1
ATOM 947 O O . ALA A 1 117 ? 4.301 5.331 16.288 1.00 89.56 117 ALA A O 1
ATOM 948 N N . PRO A 1 118 ? 3.727 7.479 15.842 1.00 87.50 118 PRO A N 1
ATOM 949 C CA . PRO A 1 118 ? 3.873 7.939 17.219 1.00 87.50 118 PRO A CA 1
ATOM 950 C C . PRO A 1 118 ? 3.098 7.055 18.188 1.00 87.50 118 PRO A C 1
ATOM 952 O O . PRO A 1 118 ? 1.934 6.717 17.943 1.00 87.50 118 PRO A O 1
ATOM 955 N N . LYS A 1 119 ? 3.717 6.730 19.325 1.00 87.94 119 LYS A N 1
ATOM 956 C CA . LYS A 1 119 ? 3.128 5.897 20.385 1.00 87.94 119 LYS A CA 1
ATOM 957 C C . LYS A 1 119 ? 1.720 6.365 20.761 1.00 87.94 119 LYS A C 1
ATOM 959 O O . LYS A 1 119 ? 0.773 5.587 20.673 1.00 87.94 119 LYS A O 1
ATOM 964 N N . ARG A 1 120 ? 1.548 7.670 20.996 1.00 89.06 120 ARG A N 1
ATOM 965 C CA . ARG A 1 120 ? 0.248 8.281 21.311 1.00 89.06 120 ARG A CA 1
ATOM 966 C C . ARG A 1 120 ? -0.828 7.999 20.257 1.00 89.06 120 ARG A C 1
ATOM 968 O O . ARG A 1 120 ? -1.973 7.730 20.613 1.00 89.06 120 ARG A O 1
ATOM 975 N N . MET A 1 121 ? -0.493 8.051 18.966 1.00 92.94 121 MET A N 1
ATOM 976 C CA . MET A 1 121 ? -1.460 7.756 17.901 1.00 92.94 121 MET A CA 1
ATOM 977 C C . MET A 1 121 ? -1.872 6.284 17.929 1.00 92.94 121 MET A C 1
ATOM 979 O O . MET A 1 121 ? -3.061 5.976 17.838 1.00 92.94 121 MET A O 1
ATOM 983 N N . ARG A 1 122 ? -0.899 5.383 18.108 1.00 93.25 122 ARG A N 1
ATOM 984 C CA . ARG A 1 122 ? -1.141 3.938 18.204 1.00 93.25 122 ARG A CA 1
ATOM 985 C C . ARG A 1 122 ? -2.030 3.603 19.400 1.00 93.25 122 ARG A C 1
ATOM 987 O O . ARG A 1 122 ? -2.986 2.842 19.252 1.00 93.25 122 ARG A O 1
ATOM 994 N N . ASP A 1 123 ? -1.777 4.232 20.544 1.00 94.50 123 ASP A N 1
ATOM 995 C CA . ASP A 1 123 ? -2.539 4.027 21.777 1.00 94.50 123 ASP A CA 1
ATOM 996 C C . ASP A 1 123 ? -3.983 4.523 21.661 1.00 94.50 123 ASP A C 1
ATOM 998 O O . ASP A 1 123 ? -4.914 3.869 22.139 1.00 94.50 123 ASP A O 1
ATOM 1002 N N . VAL A 1 124 ? -4.202 5.662 20.996 1.00 95.12 124 VAL A N 1
ATOM 1003 C CA . VAL A 1 124 ? -5.554 6.185 20.750 1.00 95.12 124 VAL A CA 1
ATOM 1004 C C . VAL A 1 124 ? -6.341 5.251 19.827 1.00 95.12 124 VAL A C 1
ATOM 1006 O O . VAL A 1 124 ? -7.502 4.958 20.122 1.00 95.12 124 VAL A O 1
ATOM 1009 N N . VAL A 1 125 ? -5.721 4.730 18.762 1.00 96.06 125 VAL A N 1
ATOM 1010 C CA . VAL A 1 125 ? -6.349 3.726 17.882 1.00 96.06 125 VAL A CA 1
ATOM 1011 C C . VAL A 1 125 ? -6.693 2.460 18.668 1.00 96.06 125 VAL A C 1
ATOM 1013 O O . VAL A 1 125 ? -7.834 2.000 18.613 1.00 96.06 125 VAL A O 1
ATOM 1016 N N . ALA A 1 126 ? -5.753 1.933 19.459 1.00 95.25 126 ALA A N 1
ATOM 1017 C CA . ALA A 1 126 ? -5.973 0.747 20.283 1.00 95.25 126 ALA A CA 1
ATOM 1018 C C . ALA A 1 126 ? -7.110 0.949 21.299 1.00 95.25 126 ALA A C 1
ATOM 1020 O O . ALA A 1 126 ? -7.939 0.061 21.491 1.00 95.25 126 ALA A O 1
ATOM 1021 N N . ARG A 1 127 ? -7.198 2.132 21.917 1.00 97.00 127 ARG A N 1
ATOM 1022 C CA . ARG A 1 127 ? -8.280 2.478 22.849 1.00 97.00 127 ARG A CA 1
ATOM 1023 C C . ARG A 1 127 ? -9.644 2.471 22.164 1.00 97.00 127 ARG A C 1
ATOM 1025 O O . ARG A 1 127 ? -10.580 1.880 22.692 1.00 97.00 127 ARG A O 1
ATOM 1032 N N . VAL A 1 128 ? -9.761 3.110 20.999 1.00 96.06 128 VAL A N 1
ATOM 1033 C CA . VAL A 1 128 ? -11.029 3.147 20.251 1.00 96.06 128 VAL A CA 1
ATOM 1034 C C . VAL A 1 128 ? -11.413 1.756 19.753 1.00 96.06 128 VAL A C 1
ATOM 1036 O O . VAL A 1 128 ? -12.587 1.406 19.829 1.00 96.06 128 VAL A O 1
ATOM 1039 N N . ARG A 1 129 ? -10.441 0.936 19.339 1.00 95.44 129 ARG A N 1
ATOM 1040 C CA . ARG A 1 129 ? -10.675 -0.467 18.981 1.00 95.44 129 ARG A CA 1
ATOM 1041 C C . ARG A 1 129 ? -11.266 -1.268 20.143 1.00 95.44 129 ARG A C 1
ATOM 1043 O O . ARG A 1 129 ? -12.305 -1.887 19.961 1.00 95.44 129 ARG A O 1
ATOM 1050 N N . LYS A 1 130 ? -10.672 -1.184 21.341 1.00 96.50 130 LYS A N 1
ATOM 1051 C CA . LYS A 1 130 ? -11.197 -1.859 22.547 1.00 96.50 130 LYS A CA 1
ATOM 1052 C C . LYS A 1 130 ? -12.627 -1.426 22.880 1.00 96.50 130 LYS A C 1
ATOM 1054 O O . LYS A 1 130 ? -13.446 -2.246 23.281 1.00 96.50 130 LYS A O 1
ATOM 1059 N N . ILE A 1 131 ? -12.936 -0.137 22.713 1.00 95.38 131 ILE A N 1
ATOM 1060 C CA . ILE A 1 131 ? -14.304 0.375 22.888 1.00 95.38 131 ILE A CA 1
ATOM 1061 C C . ILE A 1 131 ? -15.236 -0.240 21.838 1.00 95.38 131 ILE A C 1
ATOM 1063 O O . ILE A 1 131 ? -16.309 -0.711 22.201 1.00 95.38 131 ILE A O 1
ATOM 1067 N N . GLY A 1 132 ? -14.832 -0.263 20.565 1.00 94.88 132 GLY A N 1
ATOM 1068 C CA . GLY A 1 132 ? -15.587 -0.883 19.472 1.00 94.88 132 GLY A CA 1
ATOM 1069 C C . GLY A 1 132 ? -15.905 -2.354 19.731 1.00 94.88 132 GLY A C 1
ATOM 1070 O O . GLY A 1 132 ? -17.073 -2.728 19.697 1.00 94.88 132 GLY A O 1
ATOM 1071 N N . GLU A 1 133 ? -14.895 -3.146 20.093 1.00 95.38 133 GLU A N 1
ATOM 1072 C CA . GLU A 1 133 ? -15.031 -4.567 20.446 1.00 95.38 133 GLU A CA 1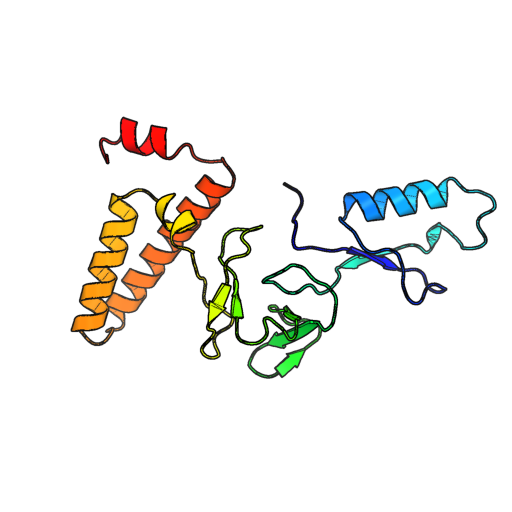
ATOM 1073 C C . GLU A 1 133 ? -16.002 -4.777 21.621 1.00 95.38 133 GLU A C 1
ATOM 1075 O O . GLU A 1 133 ? -16.874 -5.637 21.547 1.00 95.38 133 GLU A O 1
ATOM 1080 N N . LYS A 1 134 ? -15.930 -3.945 22.671 1.00 96.69 134 LYS A N 1
ATOM 1081 C CA . LYS A 1 134 ? -16.838 -4.034 23.831 1.00 96.69 134 LYS A CA 1
ATOM 1082 C C . LYS A 1 134 ? -18.280 -3.614 23.516 1.00 96.69 134 LYS A C 1
ATOM 1084 O O . LYS A 1 134 ? -19.205 -4.065 24.181 1.00 96.69 134 LYS A O 1
ATOM 1089 N N . THR A 1 135 ? -18.472 -2.704 22.563 1.00 95.50 135 THR A N 1
ATOM 1090 C CA . THR A 1 135 ? -19.774 -2.064 22.285 1.00 95.50 135 THR A CA 1
ATOM 1091 C C . THR A 1 135 ? -20.462 -2.577 21.023 1.00 95.50 135 THR A C 1
ATOM 1093 O O . THR A 1 135 ? -21.525 -2.071 20.675 1.00 95.50 135 THR A O 1
ATOM 1096 N N . GLY A 1 136 ? -19.876 -3.554 20.325 1.00 94.81 136 GLY A N 1
ATOM 1097 C CA . GLY A 1 136 ? -20.430 -4.079 19.075 1.00 94.81 136 GLY A CA 1
ATOM 1098 C C . GLY A 1 136 ? -20.337 -3.100 17.899 1.00 94.81 136 GLY A C 1
ATOM 1099 O O . GLY A 1 136 ? -21.190 -3.118 17.021 1.00 94.81 136 GLY A O 1
ATOM 1100 N N . TRP A 1 137 ? -19.320 -2.230 17.879 1.00 93.44 137 TRP A N 1
ATOM 1101 C CA . TRP A 1 137 ? -19.039 -1.303 16.771 1.00 93.44 137 TRP A CA 1
ATOM 1102 C C . TRP A 1 137 ? -20.216 -0.402 16.339 1.00 93.44 137 TRP A C 1
ATOM 1104 O O . TRP A 1 137 ? -20.589 -0.376 15.1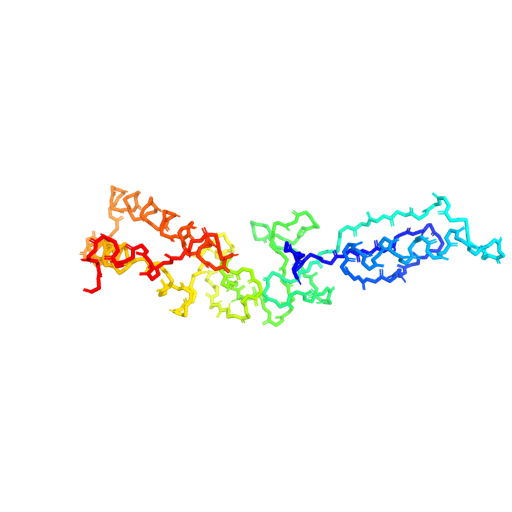62 1.00 93.44 137 TRP A O 1
ATOM 1114 N N . PRO A 1 138 ? -20.773 0.435 17.235 1.00 95.50 138 PRO A N 1
ATOM 1115 C CA . PRO A 1 138 ? -21.792 1.394 16.830 1.00 95.50 138 PRO A CA 1
ATOM 1116 C C . PRO A 1 138 ? -21.210 2.395 15.818 1.00 95.50 138 PRO A C 1
ATOM 1118 O O . PRO A 1 138 ? -20.033 2.768 15.884 1.00 95.50 138 PRO A O 1
ATOM 1121 N N . ARG A 1 139 ? -22.048 2.881 14.890 1.00 95.19 139 ARG A N 1
ATOM 1122 C CA . ARG A 1 139 ? -21.630 3.752 13.768 1.00 95.19 139 ARG A CA 1
ATOM 1123 C C . ARG A 1 139 ? -20.702 4.918 14.165 1.00 95.19 139 ARG A C 1
ATOM 1125 O O . ARG A 1 139 ? -19.722 5.142 13.450 1.00 95.19 139 ARG A O 1
ATOM 1132 N N . PRO A 1 140 ? -20.931 5.662 15.270 1.00 96.25 140 PRO A N 1
ATOM 1133 C CA . PRO A 1 140 ? -20.018 6.730 15.687 1.00 96.25 140 PRO A CA 1
ATOM 1134 C C . PRO A 1 140 ? -18.602 6.230 16.007 1.00 96.25 140 PRO A C 1
ATOM 1136 O O . PRO A 1 140 ? -17.621 6.891 15.661 1.00 96.25 140 PRO A O 1
ATOM 1139 N N . THR A 1 141 ? -18.487 5.051 16.623 1.00 94.81 141 THR A N 1
ATOM 1140 C CA . THR A 1 141 ? -17.207 4.419 16.961 1.00 94.81 141 THR A CA 1
ATOM 1141 C C . THR A 1 141 ? -16.485 3.944 15.709 1.00 94.81 141 THR A C 1
ATOM 1143 O O . THR A 1 141 ? -15.294 4.218 15.583 1.00 94.81 141 THR A O 1
ATOM 1146 N N . VAL A 1 142 ? -17.198 3.343 14.748 1.00 93.62 142 VAL A N 1
ATOM 1147 C CA . VAL A 1 142 ? -16.634 2.970 13.437 1.00 93.62 142 VAL A CA 1
ATOM 1148 C C . VAL A 1 142 ? -16.055 4.199 12.735 1.00 93.62 142 VAL A C 1
ATOM 1150 O O . VAL A 1 142 ? -14.868 4.229 12.426 1.00 93.62 142 VAL A O 1
ATOM 1153 N N . ARG A 1 143 ? -16.835 5.280 12.586 1.00 94.38 143 ARG A N 1
ATOM 1154 C CA . ARG A 1 143 ? -16.358 6.526 11.949 1.00 94.38 143 ARG A CA 1
ATOM 1155 C C . ARG A 1 143 ? -15.160 7.138 12.671 1.00 94.38 143 ARG A C 1
ATOM 1157 O O . ARG A 1 143 ? -14.263 7.702 12.044 1.00 94.38 143 ARG A O 1
ATOM 1164 N N . ARG A 1 144 ? -15.151 7.092 14.005 1.00 94.81 144 ARG A N 1
ATOM 1165 C CA . ARG A 1 144 ? -14.015 7.569 14.801 1.00 94.81 144 ARG A CA 1
ATOM 1166 C C . ARG A 1 144 ? -12.781 6.701 14.566 1.00 94.81 144 ARG A C 1
ATOM 1168 O O . ARG A 1 144 ? -11.700 7.255 14.398 1.00 94.81 144 ARG A O 1
ATOM 1175 N N . PHE A 1 145 ? -12.947 5.383 14.540 1.00 94.88 145 PHE A N 1
ATOM 1176 C CA . PHE A 1 145 ? -11.873 4.436 14.279 1.00 94.88 145 PHE A CA 1
ATOM 1177 C C . PHE A 1 145 ? -11.278 4.634 12.884 1.00 94.88 145 PHE A C 1
ATOM 1179 O O . PHE A 1 145 ? -10.075 4.844 12.798 1.00 94.88 145 PHE A O 1
ATOM 1186 N N . CYS A 1 146 ? -12.097 4.680 11.826 1.00 92.25 146 CYS A N 1
ATOM 1187 C CA . CYS A 1 146 ? -11.629 4.878 10.448 1.00 92.25 146 CYS A CA 1
ATOM 1188 C C . CYS A 1 146 ? -10.796 6.159 10.302 1.00 92.25 146 CYS A C 1
ATOM 1190 O O . CYS A 1 146 ? -9.677 6.109 9.805 1.00 92.25 146 CYS A O 1
ATOM 1192 N N . ARG A 1 147 ? -11.270 7.293 10.843 1.00 94.56 147 ARG A N 1
ATOM 1193 C CA . ARG A 1 147 ? -10.516 8.562 10.800 1.00 94.56 147 ARG A CA 1
ATOM 1194 C C . ARG A 1 147 ? -9.171 8.485 11.521 1.00 94.56 147 ARG A C 1
ATOM 1196 O O . ARG A 1 147 ? -8.181 9.045 11.057 1.00 94.56 147 ARG A O 1
ATOM 1203 N N . LEU A 1 148 ? -9.136 7.833 12.684 1.00 95.06 148 LEU A N 1
ATOM 1204 C CA . LEU A 1 148 ? -7.891 7.650 13.430 1.00 95.06 148 LEU A CA 1
ATOM 1205 C C . LEU A 1 148 ? -6.939 6.715 12.683 1.00 95.06 148 LEU A C 1
ATOM 1207 O O . LEU A 1 148 ? -5.761 7.033 12.565 1.00 95.06 148 LEU A O 1
ATOM 1211 N N . TRP A 1 149 ? -7.461 5.612 12.148 1.00 93.81 149 TRP A N 1
ATOM 1212 C CA . TRP A 1 149 ? -6.716 4.650 11.349 1.00 93.81 149 TRP A CA 1
ATOM 1213 C C . TRP A 1 149 ? -6.067 5.310 10.134 1.00 93.81 149 TRP A C 1
ATOM 1215 O O . TRP A 1 149 ? -4.852 5.234 9.998 1.00 93.81 149 TRP A O 1
ATOM 1225 N N . GLU A 1 150 ? -6.837 6.020 9.307 1.00 92.50 150 GLU A N 1
ATOM 1226 C CA . GLU A 1 150 ? -6.331 6.717 8.117 1.00 92.50 150 GLU A CA 1
ATOM 1227 C C . GLU A 1 150 ? -5.235 7.724 8.468 1.00 92.50 150 GLU A C 1
ATOM 1229 O O . GLU A 1 150 ? -4.193 7.779 7.814 1.00 92.50 150 GLU A O 1
ATOM 1234 N N . ARG A 1 151 ? -5.433 8.504 9.539 1.00 93.50 151 ARG A N 1
ATOM 1235 C CA . ARG A 1 151 ? -4.428 9.466 10.001 1.00 93.50 151 ARG A CA 1
ATOM 1236 C C . ARG A 1 151 ? -3.142 8.764 10.436 1.00 93.50 151 ARG A C 1
ATOM 1238 O O . ARG A 1 151 ? -2.055 9.234 10.108 1.00 93.50 151 ARG A O 1
ATOM 1245 N N . THR A 1 152 ? -3.248 7.656 11.169 1.00 93.38 152 THR A N 1
ATOM 1246 C CA . THR A 1 152 ? -2.078 6.876 11.589 1.00 93.38 152 THR A CA 1
ATOM 1247 C C . THR A 1 152 ? -1.403 6.198 10.403 1.00 93.38 152 THR A C 1
ATOM 1249 O O . THR A 1 152 ? -0.181 6.233 10.316 1.00 93.38 152 THR A O 1
ATOM 1252 N N . ALA A 1 153 ? -2.168 5.649 9.463 1.00 92.31 153 ALA A N 1
ATOM 1253 C CA . ALA A 1 153 ? -1.660 5.027 8.248 1.00 92.31 153 ALA A CA 1
ATOM 1254 C C . ALA A 1 153 ? -0.830 6.008 7.409 1.00 92.31 153 ALA A C 1
ATOM 1256 O O . ALA A 1 153 ? 0.296 5.681 7.042 1.00 92.31 153 ALA A O 1
ATOM 1257 N N . ARG A 1 154 ? -1.325 7.238 7.204 1.00 91.12 154 ARG A N 1
ATOM 1258 C CA . ARG A 1 154 ? -0.577 8.300 6.509 1.00 91.12 154 ARG A CA 1
ATOM 1259 C C 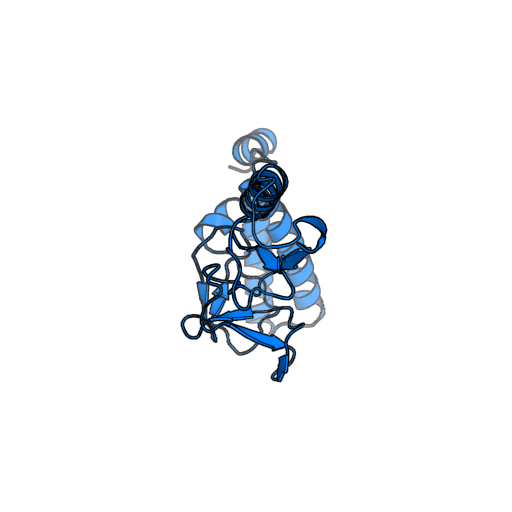. ARG A 1 154 ? 0.732 8.653 7.213 1.00 91.12 154 ARG A C 1
ATOM 1261 O O . ARG A 1 154 ? 1.754 8.791 6.553 1.00 91.12 154 ARG A O 1
ATOM 1268 N N . ALA A 1 155 ? 0.720 8.756 8.544 1.00 90.19 155 ALA A N 1
ATOM 1269 C CA . ALA A 1 155 ? 1.939 9.015 9.314 1.00 90.19 155 ALA A CA 1
ATOM 1270 C C . ALA A 1 155 ? 2.961 7.874 9.166 1.00 90.19 155 ALA A C 1
ATOM 1272 O O . ALA A 1 155 ? 4.145 8.133 8.983 1.00 90.19 155 ALA A O 1
ATOM 1273 N N . VAL A 1 156 ? 2.505 6.615 9.187 1.00 92.12 156 VAL A N 1
ATOM 1274 C CA . VAL A 1 156 ? 3.374 5.454 8.938 1.00 92.12 156 VAL A CA 1
ATOM 1275 C C . VAL A 1 156 ? 3.952 5.488 7.523 1.00 92.12 156 VAL A C 1
ATOM 1277 O O . VAL A 1 156 ? 5.130 5.194 7.357 1.00 92.12 156 VAL A O 1
ATOM 1280 N N . GLN A 1 157 ? 3.151 5.825 6.509 1.00 89.88 157 GLN A N 1
ATOM 1281 C CA . GLN A 1 157 ? 3.615 5.912 5.122 1.00 89.88 157 GLN A CA 1
ATOM 1282 C C . GLN A 1 157 ? 4.688 6.990 4.947 1.00 89.88 157 GLN A C 1
ATOM 1284 O O . GLN A 1 157 ? 5.735 6.694 4.382 1.00 89.88 157 GLN A O 1
ATOM 1289 N N . ALA A 1 158 ? 4.469 8.189 5.490 1.00 87.50 158 ALA A N 1
ATOM 1290 C CA . ALA A 1 158 ? 5.451 9.272 5.449 1.00 87.50 158 ALA A CA 1
ATOM 1291 C C . ALA A 1 158 ? 6.746 8.901 6.197 1.00 87.50 158 ALA A C 1
ATOM 1293 O O . ALA A 1 158 ? 7.843 9.079 5.676 1.00 87.50 158 ALA A O 1
ATOM 1294 N N . ALA A 1 159 ? 6.635 8.281 7.376 1.00 87.75 159 ALA A N 1
ATOM 1295 C CA . ALA A 1 159 ? 7.798 7.779 8.108 1.00 87.75 159 ALA A CA 1
ATOM 1296 C C . ALA A 1 159 ? 8.559 6.687 7.333 1.00 87.75 159 ALA A C 1
ATOM 1298 O O . ALA A 1 159 ? 9.785 6.674 7.315 1.00 87.75 159 ALA A O 1
ATOM 1299 N N . ALA A 1 160 ? 7.845 5.767 6.678 1.00 86.88 160 ALA A N 1
ATOM 1300 C CA . ALA A 1 160 ? 8.456 4.703 5.881 1.00 86.88 160 ALA A CA 1
ATOM 1301 C C . ALA A 1 160 ? 9.137 5.227 4.607 1.00 86.88 160 ALA A C 1
ATOM 1303 O O . ALA A 1 160 ? 10.112 4.627 4.160 1.00 86.88 160 ALA A O 1
ATOM 1304 N N . ALA A 1 161 ? 8.641 6.330 4.042 1.00 84.31 161 ALA A N 1
ATOM 1305 C CA . ALA A 1 161 ? 9.262 7.038 2.926 1.00 84.31 161 ALA A CA 1
ATOM 1306 C C . ALA A 1 161 ? 10.505 7.849 3.344 1.00 84.31 161 ALA A C 1
ATOM 1308 O O . ALA A 1 161 ? 11.261 8.287 2.482 1.00 84.31 161 ALA A O 1
ATOM 1309 N N . GLY A 1 162 ? 10.742 8.019 4.650 1.00 82.81 162 GLY A N 1
ATOM 1310 C CA . GLY A 1 162 ? 11.812 8.869 5.176 1.00 82.81 162 GLY A CA 1
ATOM 1311 C C . GLY A 1 162 ? 11.454 10.357 5.217 1.00 82.81 162 GLY A C 1
ATOM 1312 O O . GLY A 1 162 ? 12.311 11.168 5.542 1.00 82.81 162 GLY A O 1
ATOM 1313 N N . ASP A 1 163 ? 10.197 10.718 4.943 1.00 80.06 163 ASP A N 1
ATOM 1314 C CA . ASP A 1 163 ? 9.724 12.110 4.946 1.00 80.06 163 ASP A CA 1
ATOM 1315 C C . ASP A 1 163 ? 9.536 12.666 6.367 1.00 80.06 163 ASP A C 1
ATOM 1317 O O . ASP A 1 163 ? 9.365 13.869 6.557 1.00 80.06 163 ASP A O 1
ATOM 1321 N N . LEU A 1 164 ? 9.518 11.789 7.376 1.00 75.38 164 LEU A N 1
ATOM 1322 C CA . LEU A 1 164 ? 9.376 12.153 8.782 1.00 75.38 164 LEU A CA 1
ATOM 1323 C C . LEU A 1 164 ? 10.407 11.410 9.633 1.00 75.38 164 LEU A C 1
ATOM 1325 O O . LEU A 1 164 ? 10.366 10.179 9.722 1.00 75.38 164 LEU A O 1
ATOM 1329 N N . ASP A 1 165 ? 11.256 12.158 10.342 1.00 76.25 165 ASP A N 1
ATOM 1330 C CA . ASP A 1 165 ? 12.031 11.612 11.456 1.00 76.25 165 ASP A CA 1
ATOM 1331 C C . ASP A 1 165 ? 11.127 11.491 12.689 1.00 76.25 165 ASP A C 1
ATOM 1333 O O . ASP A 1 165 ? 10.923 12.409 13.487 1.00 76.25 165 ASP A O 1
ATOM 1337 N N . MET A 1 166 ? 10.543 10.309 12.842 1.00 70.12 166 MET A N 1
ATOM 1338 C CA . MET A 1 166 ? 9.641 10.021 13.950 1.00 70.12 166 MET A CA 1
ATOM 1339 C C . MET A 1 166 ? 10.347 10.009 15.310 1.00 70.12 166 MET A C 1
ATOM 1341 O O . MET A 1 166 ? 9.685 10.238 16.325 1.00 70.12 166 MET A O 1
ATOM 1345 N N . ALA A 1 167 ? 11.657 9.745 15.352 1.00 71.19 167 ALA A N 1
ATOM 1346 C CA . ALA A 1 167 ? 12.432 9.794 16.587 1.00 71.19 167 ALA A CA 1
ATOM 1347 C C . ALA A 1 167 ? 12.642 11.246 17.030 1.00 71.19 167 ALA A C 1
ATOM 1349 O O . ALA A 1 167 ? 12.509 11.555 18.214 1.00 71.19 167 ALA A O 1
ATOM 1350 N N . GLU A 1 168 ? 12.895 12.149 16.085 1.00 73.38 168 GLU A N 1
ATOM 1351 C CA . GLU A 1 168 ? 12.932 13.586 16.347 1.00 73.38 168 GLU A CA 1
ATOM 1352 C C . GLU A 1 168 ? 11.564 14.113 16.803 1.00 73.38 168 GLU A C 1
ATOM 1354 O O . GLU A 1 168 ? 11.480 14.788 17.829 1.00 73.38 168 GLU A O 1
ATOM 1359 N N . ILE A 1 169 ? 10.471 13.732 16.129 1.00 75.06 169 ILE A N 1
ATOM 1360 C CA . ILE A 1 169 ? 9.111 14.147 16.520 1.00 75.06 169 ILE A CA 1
ATOM 1361 C C . ILE A 1 169 ? 8.771 13.681 17.938 1.00 75.06 169 ILE A C 1
ATOM 1363 O O . ILE A 1 169 ? 8.257 14.467 18.735 1.00 75.06 169 ILE A O 1
ATOM 1367 N N . ASN A 1 170 ? 9.041 12.416 18.277 1.00 73.12 170 ASN A N 1
ATOM 1368 C CA . ASN A 1 170 ? 8.754 11.918 19.623 1.00 73.12 170 ASN A CA 1
ATOM 1369 C C . ASN A 1 170 ? 9.591 12.650 20.683 1.00 73.12 170 ASN A C 1
ATOM 1371 O O . ASN A 1 170 ? 9.043 12.999 21.729 1.00 73.12 170 ASN A O 1
ATOM 1375 N N . ARG A 1 171 ? 10.860 12.962 20.384 1.00 76.00 171 ARG A N 1
ATOM 1376 C CA . ARG A 1 171 ? 11.753 13.726 21.266 1.00 76.00 171 ARG A CA 1
ATOM 1377 C C . ARG A 1 171 ? 11.254 15.151 21.499 1.00 76.00 171 ARG A C 1
ATOM 1379 O O . ARG A 1 171 ? 11.138 15.572 22.645 1.00 76.00 171 ARG A O 1
ATOM 1386 N N . VAL A 1 172 ? 10.929 15.883 20.430 1.00 72.75 172 VAL A N 1
ATOM 1387 C CA . VAL A 1 172 ? 10.445 17.276 20.501 1.00 72.75 172 VAL A CA 1
ATOM 1388 C C . VAL A 1 172 ? 9.117 17.361 21.250 1.00 72.75 172 VAL A C 1
ATOM 1390 O O . VAL A 1 172 ? 8.891 18.290 22.021 1.00 72.75 172 VAL A O 1
ATOM 1393 N N . MET A 1 173 ? 8.235 16.382 21.047 1.00 76.88 173 MET A N 1
ATOM 1394 C CA . MET A 1 173 ? 6.895 16.392 21.633 1.00 76.88 173 MET A CA 1
ATOM 1395 C C . MET A 1 173 ? 6.818 15.713 23.010 1.00 76.88 173 MET A C 1
ATOM 1397 O O . MET A 1 173 ? 5.744 15.720 23.619 1.00 76.88 173 MET A O 1
ATOM 1401 N N . GLY A 1 174 ? 7.915 15.119 23.497 1.00 72.50 174 GLY A N 1
ATOM 1402 C CA . GLY A 1 174 ? 7.972 14.402 24.775 1.00 72.50 174 GLY A CA 1
ATOM 1403 C C . GLY A 1 174 ? 7.069 13.165 24.816 1.00 72.50 174 GLY A C 1
ATOM 1404 O O . GLY A 1 174 ? 6.340 12.961 25.784 1.00 72.50 174 GLY A O 1
ATOM 1405 N N . TRP A 1 175 ? 7.034 12.382 23.734 1.00 72.75 175 TRP A N 1
ATOM 1406 C CA . TRP A 1 175 ? 6.137 11.222 23.576 1.00 72.75 175 TRP A CA 1
ATOM 1407 C C . TRP A 1 175 ? 6.807 9.855 23.774 1.00 72.75 175 TRP A C 1
ATOM 1409 O O . TRP A 1 175 ? 6.162 8.831 23.506 1.00 72.75 175 TRP A O 1
ATOM 1419 N N . ASP A 1 176 ? 8.059 9.837 24.229 1.00 57.91 176 ASP A N 1
ATOM 1420 C CA . ASP A 1 176 ? 8.798 8.613 24.564 1.00 57.91 176 ASP A CA 1
ATOM 1421 C C . ASP A 1 176 ? 8.219 7.904 25.810 1.00 57.91 176 ASP A C 1
ATOM 1423 O O . ASP A 1 176 ? 7.962 8.575 26.833 1.00 57.91 176 ASP A O 1
#

pLDDT: mean 81.76, std 13.03, range [32.09, 97.0]

Secondary structure (DSSP, 8-state):
---TT-EEEEEBTTBSS--EE-HHHHHHHHHHHHT-TT-SS-GGG-EEEEEP--TTT---SSEEEEETTEE-TT-SEEEEGGGTTEEEBSSTT---EEE-SS-TT--B--HHHHTTS-HHHHHHHHHHHHHHHHHT--HHHHHHHHHHHHHHHHHHHHHHHTS--HHHHHHHHT--

Radius of gyration: 21.43 Å; chains: 1; bounding box: 42×35×64 Å

Foldseek 3Di:
DFQLLKKKFKDAPPDPGGDIDTPVVRVVVLVVVVPPPPDPGDSVRIDMDIQQAAPQPSDSPQWFADDPNDTDPPHPHIHHPVDPQWEHAPAGPGNDIDGHPPDNVDHDHDPVLLVLFQPVLSVVLVVLVVVCVVPVNDPVSVVVNVVSVVVSSVSSRCSSVVVDPSVVVCVVVVRD

Sequence (176 aa):
MTNARSLWRVVHPDIVWGPVGTLEHVREWIRLRQEQKDHPRDASLYSIEKVPTCGCCGTDRDVAGYYQGRIEPEALHHRCERHVDRNPCLIEGCGRTFANDGDYSGQFICGKHWRLAPKRMRDVVARVRKIGEKTGWPRPTVRRFCRLWERTARAVQAAAAGDLDMAEINRVMGWD